Protein AF-A0A968NKL2-F1 (afdb_monomer)

Radius of gyration: 30.5 Å; Cα contacts (8 Å, |Δi|>4): 73; chains: 1; bounding box: 59×76×51 Å

Nearest PDB structures (foldseek):
  5l0f-assembly2_B  TM=5.232E-01  e=2.889E+00  Homo sapiens
  2e2a-assembly1_C  TM=3.401E-01  e=3.614E+00  Lactococcus lactis

Sequence (135 aa):
METRDNFELGVKPSNSFVQKLHFLGVTGIFMTAVTLTGFIAYGQGMANANHNQQQLACNKLNSGGMKAEDIASLGLVPGVKDILTELQKVQIQLAKEKLKYTDVHPVIVKLKSEEAALKSLLRERFKGICQVFNA

Structure (mmCIF, N/CA/C/O backbone):
data_AF-A0A968NKL2-F1
#
_entry.id   AF-A0A968NKL2-F1
#
loop_
_atom_site.group_PDB
_atom_site.id
_atom_site.type_symbol
_atom_site.label_atom_id
_atom_site.label_alt_id
_atom_site.label_comp_id
_atom_site.label_asym_id
_atom_site.label_entity_id
_atom_site.label_seq_id
_atom_site.pdbx_PDB_ins_code
_atom_site.Cartn_x
_atom_site.Cartn_y
_atom_site.Cartn_z
_atom_site.occupancy
_atom_site.B_iso_or_equiv
_atom_site.auth_seq_id
_atom_site.auth_comp_id
_atom_site.auth_asym_id
_atom_site.auth_atom_id
_atom_site.pdbx_PDB_model_num
ATOM 1 N N . MET A 1 1 ? 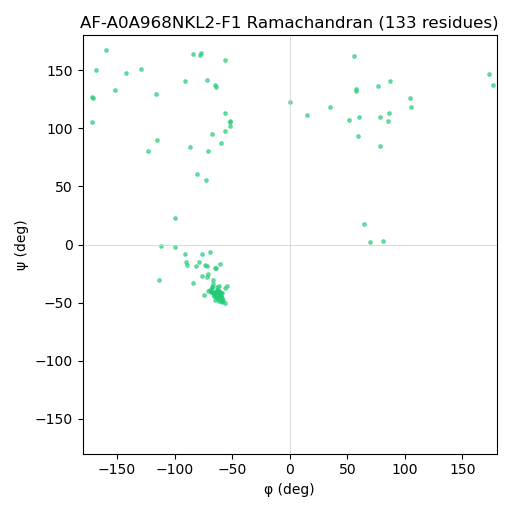38.773 61.136 29.538 1.00 36.66 1 MET A N 1
ATOM 2 C CA . MET A 1 1 ? 38.000 60.531 28.434 1.00 36.66 1 MET A CA 1
ATOM 3 C C . MET A 1 1 ? 36.568 60.374 28.936 1.00 36.66 1 MET A C 1
ATOM 5 O O . MET A 1 1 ? 36.273 59.366 29.556 1.00 36.66 1 MET A O 1
ATOM 9 N N . GLU A 1 2 ? 35.789 61.452 29.083 1.00 37.78 2 GLU A N 1
ATOM 10 C CA . GLU A 1 2 ? 35.134 62.305 28.052 1.00 37.78 2 GLU A CA 1
ATOM 11 C C . GLU A 1 2 ? 33.852 61.631 27.495 1.00 37.78 2 GLU A C 1
ATOM 13 O O . GLU A 1 2 ? 33.959 60.664 26.751 1.00 37.78 2 GLU A O 1
ATOM 18 N N . THR A 1 3 ? 32.721 61.817 28.209 1.00 38.81 3 THR A N 1
ATOM 19 C CA . THR A 1 3 ? 31.446 62.535 27.855 1.00 38.81 3 THR A CA 1
ATOM 20 C C . THR A 1 3 ? 30.479 61.747 26.946 1.00 38.81 3 THR A C 1
ATOM 22 O O . THR A 1 3 ? 30.869 61.370 25.851 1.00 38.81 3 THR A O 1
ATOM 25 N N . ARG A 1 4 ? 29.313 61.266 27.442 1.00 37.31 4 ARG A N 1
ATOM 26 C CA . ARG A 1 4 ? 27.936 61.870 27.465 1.00 37.31 4 ARG A CA 1
ATOM 27 C C . ARG A 1 4 ? 27.407 62.225 26.044 1.00 37.31 4 ARG A C 1
ATOM 29 O O . ARG A 1 4 ? 28.178 62.760 25.268 1.00 37.31 4 ARG A O 1
ATOM 36 N N . ASP A 1 5 ? 26.189 61.898 25.574 1.00 44.84 5 ASP A N 1
ATOM 37 C CA . ASP A 1 5 ? 24.850 62.356 26.015 1.00 44.84 5 ASP A CA 1
ATOM 38 C C . ASP A 1 5 ? 23.706 61.847 25.066 1.00 44.84 5 ASP A C 1
ATOM 40 O O . ASP A 1 5 ? 23.928 61.803 23.860 1.00 44.84 5 ASP A O 1
ATOM 44 N N . ASN A 1 6 ? 22.506 61.568 25.634 1.00 44.06 6 ASN A N 1
ATOM 45 C CA . ASN A 1 6 ? 21.092 61.912 25.241 1.00 44.06 6 ASN A CA 1
ATOM 46 C C . ASN A 1 6 ? 20.523 61.524 23.830 1.00 44.06 6 ASN A C 1
ATOM 48 O O . ASN A 1 6 ? 21.285 61.242 22.923 1.00 44.06 6 ASN A O 1
ATOM 52 N N . PHE A 1 7 ? 19.220 61.457 23.471 1.00 36.47 7 PHE A N 1
ATOM 53 C CA . PHE A 1 7 ? 17.883 61.920 23.935 1.00 36.47 7 PHE A CA 1
ATOM 54 C C . PHE A 1 7 ? 16.817 61.221 23.020 1.00 36.47 7 PHE A C 1
ATOM 56 O O . PHE A 1 7 ? 17.067 61.083 21.828 1.00 36.47 7 PHE A O 1
ATOM 63 N N . GLU A 1 8 ? 15.787 60.510 23.493 1.00 39.66 8 GLU A N 1
ATOM 64 C CA . GLU A 1 8 ? 14.374 60.902 23.738 1.00 39.66 8 GLU A CA 1
ATOM 65 C C . GLU A 1 8 ? 13.477 61.468 22.589 1.00 39.66 8 GLU A C 1
ATOM 67 O O . GLU A 1 8 ? 13.828 62.416 21.898 1.00 39.66 8 GLU A O 1
ATOM 72 N N . LEU A 1 9 ? 12.246 60.907 22.537 1.00 32.47 9 LEU A N 1
ATOM 73 C CA . LEU A 1 9 ? 10.924 61.478 22.161 1.00 32.47 9 LEU A CA 1
ATOM 74 C C . LEU A 1 9 ? 10.430 61.550 20.687 1.00 32.47 9 LEU A C 1
ATOM 76 O O . LEU A 1 9 ? 10.733 62.470 19.945 1.00 32.47 9 LEU A O 1
ATOM 80 N N . GLY A 1 10 ? 9.468 60.667 20.363 1.00 37.59 10 GLY A N 1
ATOM 81 C CA . GLY A 1 10 ? 8.044 61.042 20.214 1.00 37.59 10 GLY A CA 1
ATOM 82 C C . GLY A 1 10 ? 7.468 61.564 18.874 1.00 37.59 10 GLY A C 1
ATOM 83 O O . GLY A 1 10 ? 7.989 62.480 18.259 1.00 37.59 10 GLY A O 1
ATOM 84 N N . VAL A 1 11 ? 6.233 61.095 18.597 1.00 36.38 11 VAL A N 1
ATOM 85 C CA . VAL A 1 11 ? 5.091 61.772 17.916 1.00 36.38 11 VAL A CA 1
ATOM 86 C C . VAL A 1 11 ? 4.740 61.378 16.456 1.00 36.38 11 VAL A C 1
ATOM 88 O O . VAL A 1 11 ? 5.478 61.597 15.505 1.00 36.38 11 VAL A O 1
ATOM 91 N N . LYS A 1 12 ? 3.507 60.854 16.307 1.00 46.94 12 LYS A N 1
ATOM 92 C CA . LYS A 1 12 ? 2.674 60.653 15.093 1.00 46.94 12 LYS A CA 1
ATOM 93 C C . LYS A 1 12 ? 1.798 61.912 14.907 1.00 46.94 12 LYS A C 1
ATOM 95 O O . LYS A 1 12 ? 1.297 62.373 15.934 1.00 46.94 12 LYS A O 1
ATOM 100 N N . PRO A 1 13 ? 1.541 62.464 13.695 1.00 44.41 13 PRO A N 1
ATOM 101 C CA . PRO A 1 13 ? 0.211 62.270 13.071 1.00 44.41 13 PRO A CA 1
ATOM 102 C C . PRO A 1 13 ? 0.102 62.469 11.528 1.00 44.41 13 PRO A C 1
ATOM 104 O O . PRO A 1 13 ? 0.946 63.066 10.879 1.00 44.41 13 PRO A O 1
ATOM 107 N N . SER A 1 14 ? -1.045 62.015 11.000 1.00 39.31 14 SER A N 1
ATOM 108 C CA . SER A 1 14 ? -1.904 62.623 9.958 1.00 39.31 14 SER A CA 1
ATOM 109 C C . SER A 1 14 ? -1.400 62.924 8.527 1.00 39.31 14 SER A C 1
ATOM 111 O O . SER A 1 14 ? -0.719 63.903 8.257 1.00 39.31 14 SER A O 1
ATOM 113 N N . ASN A 1 15 ? -1.937 62.127 7.597 1.00 53.50 15 ASN A N 1
ATOM 114 C CA . ASN A 1 15 ? -2.375 62.403 6.218 1.00 53.50 15 ASN A CA 1
ATOM 115 C C . ASN A 1 15 ? -2.235 63.835 5.648 1.00 53.50 15 ASN A C 1
ATOM 117 O O . ASN A 1 15 ? -2.932 64.744 6.086 1.00 53.50 15 ASN A O 1
ATOM 121 N N . SER A 1 16 ? -1.503 63.969 4.531 1.00 41.47 16 SER A N 1
ATOM 122 C CA . SER A 1 16 ? -1.947 64.664 3.303 1.00 41.47 16 SER A CA 1
ATOM 123 C C . SER A 1 16 ? -0.969 64.452 2.128 1.00 41.47 16 SER A C 1
ATOM 125 O O . SER A 1 16 ? 0.239 64.614 2.234 1.00 41.47 16 SER A O 1
ATOM 127 N N . PHE A 1 17 ? -1.541 63.975 1.024 1.00 47.03 17 PHE A N 1
ATOM 128 C CA . PHE A 1 17 ? -1.309 64.354 -0.371 1.00 47.03 17 PHE A CA 1
ATOM 129 C C . PHE A 1 17 ? -0.045 65.177 -0.739 1.00 47.03 17 PHE A C 1
ATOM 131 O O . PHE A 1 17 ? 0.026 66.373 -0.493 1.00 47.03 17 PHE A O 1
ATOM 138 N N . VAL A 1 18 ? 0.860 64.503 -1.465 1.00 46.38 18 VAL A N 1
ATOM 139 C CA . VAL A 1 18 ? 1.722 64.983 -2.571 1.00 46.38 18 VAL A CA 1
ATOM 140 C C . VAL A 1 18 ? 2.551 66.252 -2.333 1.00 46.38 18 VAL A C 1
ATOM 142 O O . VAL A 1 18 ? 2.060 67.348 -2.557 1.00 46.38 18 VAL A O 1
ATOM 145 N N . GLN A 1 19 ? 3.872 66.105 -2.169 1.00 42.16 19 GLN A N 1
ATOM 146 C CA . GLN A 1 19 ? 4.822 66.773 -3.070 1.00 42.16 19 GLN A CA 1
ATOM 147 C C . GLN A 1 19 ? 6.259 66.272 -2.914 1.00 42.16 19 GLN A C 1
ATOM 149 O O . GLN A 1 19 ? 6.692 65.791 -1.877 1.00 42.16 19 GLN A O 1
ATOM 154 N N . LYS A 1 20 ? 6.953 66.364 -4.044 1.00 43.19 20 LYS A N 1
ATOM 155 C CA . LYS A 1 20 ? 8.315 65.944 -4.340 1.00 43.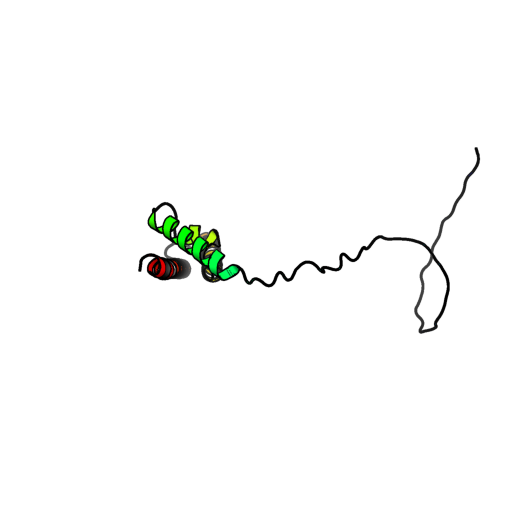19 20 LYS A CA 1
ATOM 156 C C . LYS A 1 20 ? 9.394 66.539 -3.419 1.00 43.19 20 LYS A C 1
ATOM 158 O O . LYS A 1 20 ? 9.306 67.690 -3.019 1.00 43.19 20 LYS A O 1
ATOM 163 N N . LEU A 1 21 ? 10.508 65.799 -3.435 1.00 42.69 21 LEU A N 1
ATOM 164 C CA . LEU A 1 21 ? 11.913 66.226 -3.515 1.00 42.69 21 LEU A CA 1
ATOM 165 C C . LEU A 1 21 ? 12.773 66.168 -2.235 1.00 42.69 21 LEU A C 1
ATOM 167 O O . LEU A 1 21 ? 12.527 66.855 -1.258 1.00 42.69 21 LEU A O 1
ATOM 171 N N . HIS A 1 22 ? 13.898 65.469 -2.428 1.00 42.16 22 HIS A N 1
ATOM 172 C CA . HIS A 1 22 ? 15.260 65.757 -1.965 1.00 42.16 22 HIS A CA 1
ATOM 173 C C . HIS A 1 22 ? 15.690 65.511 -0.504 1.00 42.16 22 HIS A C 1
ATOM 175 O O . HIS A 1 22 ? 15.092 65.976 0.452 1.00 42.16 22 HIS A O 1
ATOM 181 N N . PHE A 1 23 ? 16.894 64.924 -0.442 1.00 36.00 23 PHE A N 1
ATOM 182 C CA . PHE A 1 23 ? 17.906 64.935 0.622 1.00 36.00 23 PHE A CA 1
ATOM 183 C C . PHE A 1 23 ? 17.823 63.912 1.779 1.00 36.00 23 PHE A C 1
ATOM 185 O O . PHE A 1 23 ? 16.947 63.954 2.629 1.00 36.00 23 PHE A O 1
ATOM 192 N N . LEU A 1 24 ? 18.833 63.024 1.765 1.00 50.28 24 LEU A N 1
ATOM 193 C CA . LEU A 1 24 ? 19.624 62.444 2.867 1.00 50.28 24 LEU A CA 1
ATOM 194 C C . LEU A 1 24 ? 18.950 62.154 4.223 1.00 50.28 24 LEU A C 1
ATOM 196 O O . LEU A 1 24 ? 18.637 63.059 4.985 1.00 50.28 24 LEU A O 1
ATOM 200 N N . GLY A 1 25 ? 18.936 60.872 4.605 1.00 39.97 25 GLY A N 1
ATOM 201 C CA . GLY A 1 25 ? 18.685 60.443 5.983 1.00 39.97 25 GLY A CA 1
ATOM 202 C C . GLY A 1 25 ? 18.926 58.948 6.184 1.00 39.97 25 GLY A C 1
ATOM 203 O O . GLY A 1 25 ? 18.148 58.115 5.738 1.00 39.97 25 GLY A O 1
ATOM 204 N N . VAL A 1 26 ? 20.036 58.624 6.840 1.00 53.22 26 VAL A N 1
ATOM 205 C CA . VAL A 1 26 ? 20.448 57.288 7.290 1.00 53.22 26 VAL A CA 1
ATOM 206 C C . VAL A 1 26 ? 19.459 56.742 8.331 1.00 53.22 26 VAL A C 1
ATOM 208 O O . VAL A 1 26 ? 19.109 57.466 9.254 1.00 53.22 26 VAL A O 1
ATOM 211 N N . THR A 1 27 ? 19.047 55.474 8.231 1.00 43.56 27 THR A N 1
ATOM 212 C CA . THR A 1 27 ? 19.044 54.462 9.319 1.00 43.56 27 THR A CA 1
ATOM 213 C C . THR A 1 27 ? 18.408 53.160 8.824 1.00 43.56 27 THR A C 1
ATOM 215 O O . THR A 1 27 ? 17.459 53.154 8.047 1.00 43.56 27 THR A O 1
ATOM 218 N N . GLY A 1 28 ? 19.042 52.044 9.182 1.00 47.81 28 GLY A N 1
ATOM 219 C CA . GLY A 1 28 ? 18.886 50.768 8.500 1.00 47.81 28 GLY A CA 1
ATOM 220 C C . GLY A 1 28 ? 17.608 49.987 8.793 1.00 47.81 28 GLY A C 1
ATOM 221 O O . GLY A 1 28 ? 16.919 50.203 9.778 1.00 47.81 28 GLY A O 1
ATOM 222 N N . ILE A 1 29 ? 17.365 49.006 7.930 1.00 49.94 29 ILE A N 1
ATOM 223 C CA . ILE A 1 29 ? 17.410 47.579 8.255 1.00 49.94 29 ILE A CA 1
ATOM 224 C C . ILE A 1 29 ? 17.773 46.872 6.946 1.00 49.94 29 ILE A C 1
ATOM 226 O O . ILE A 1 29 ? 17.235 47.169 5.881 1.00 49.94 29 ILE A O 1
ATOM 230 N N . PHE A 1 30 ? 18.739 45.966 7.043 1.00 49.88 30 PHE A N 1
ATOM 231 C CA . PHE A 1 30 ? 19.071 44.972 6.034 1.00 49.88 30 PHE A CA 1
ATOM 232 C C . PHE A 1 30 ? 17.795 44.213 5.639 1.00 49.88 30 PHE A C 1
ATOM 234 O O . PHE A 1 30 ? 17.315 43.356 6.371 1.00 49.88 30 PHE A O 1
ATOM 241 N N . MET A 1 31 ? 17.260 44.502 4.463 1.00 50.00 31 MET A N 1
ATOM 242 C CA . MET A 1 31 ? 16.537 43.509 3.685 1.00 50.00 31 MET A CA 1
ATOM 243 C C . MET A 1 31 ? 17.246 43.465 2.348 1.00 50.00 31 MET A C 1
ATOM 245 O O . MET A 1 31 ? 16.845 44.096 1.372 1.00 50.00 31 MET A O 1
ATOM 249 N N . THR A 1 32 ? 18.363 42.737 2.329 1.00 50.41 32 THR A N 1
ATOM 250 C CA . THR A 1 32 ? 18.823 42.119 1.096 1.00 50.41 32 THR A CA 1
ATOM 251 C C . THR A 1 32 ? 17.627 41.359 0.558 1.00 50.41 32 THR A C 1
ATOM 253 O O . THR A 1 32 ? 17.273 40.295 1.069 1.00 50.41 32 THR A O 1
ATOM 256 N N . ALA A 1 33 ? 16.971 41.932 -0.446 1.00 48.12 33 ALA A N 1
ATOM 257 C CA . ALA A 1 33 ? 16.188 41.145 -1.359 1.00 48.12 33 ALA A CA 1
ATOM 258 C C . ALA A 1 33 ? 17.178 40.122 -1.914 1.00 48.12 33 ALA A C 1
ATOM 260 O O . ALA A 1 33 ? 17.975 40.427 -2.803 1.00 48.12 33 ALA A O 1
ATOM 261 N N . VAL A 1 34 ? 17.171 38.917 -1.341 1.00 52.72 34 VAL A N 1
ATOM 262 C CA . VAL A 1 34 ? 17.544 37.727 -2.086 1.00 52.72 34 VAL A CA 1
ATOM 263 C C . VAL A 1 34 ? 16.520 37.717 -3.205 1.00 52.72 34 VAL A C 1
ATOM 265 O O . VAL A 1 34 ? 15.403 37.227 -3.057 1.00 52.72 34 VAL A O 1
ATOM 268 N N . THR A 1 35 ? 16.857 38.413 -4.289 1.00 49.50 35 THR A N 1
ATOM 269 C CA . THR A 1 35 ? 16.173 38.231 -5.549 1.00 49.50 35 THR A CA 1
ATOM 270 C C . THR A 1 35 ? 16.329 36.750 -5.799 1.00 49.50 35 THR A C 1
ATOM 272 O O . THR A 1 35 ? 17.436 36.216 -5.870 1.00 49.50 35 THR A O 1
ATOM 275 N N . LEU A 1 36 ? 15.201 36.055 -5.762 1.00 54.00 36 LEU A N 1
ATOM 276 C CA . LEU A 1 36 ? 15.135 34.629 -5.993 1.00 54.00 36 LEU A CA 1
ATOM 277 C C . LEU A 1 36 ? 15.366 34.383 -7.494 1.00 54.00 36 LEU A C 1
ATOM 279 O O . LEU A 1 36 ? 14.550 33.776 -8.172 1.00 54.00 36 LEU A O 1
ATOM 283 N N . THR A 1 37 ? 16.473 34.872 -8.050 1.00 55.00 37 THR A N 1
ATOM 284 C CA . THR A 1 37 ? 17.046 34.403 -9.311 1.00 55.00 37 THR A CA 1
ATOM 285 C C . THR A 1 37 ? 17.825 33.128 -9.010 1.00 55.00 37 THR A C 1
ATOM 287 O O . THR A 1 37 ? 19.036 33.029 -9.172 1.00 55.00 37 THR A O 1
ATOM 290 N N . GLY A 1 38 ? 17.086 32.137 -8.517 1.00 49.69 38 GLY A N 1
ATOM 291 C CA . GLY A 1 38 ? 17.558 30.796 -8.231 1.00 49.69 38 GLY A CA 1
ATOM 292 C C . GLY A 1 38 ? 16.845 29.799 -9.133 1.00 49.69 38 GLY A C 1
ATOM 293 O O . GLY A 1 38 ? 15.806 29.271 -8.763 1.00 49.69 38 GLY A O 1
ATOM 294 N N . PHE A 1 39 ? 17.449 29.555 -10.296 1.00 51.25 39 PHE A N 1
ATOM 295 C CA . PHE A 1 39 ? 17.378 28.320 -11.083 1.00 51.25 39 PHE A CA 1
ATOM 296 C C . PHE A 1 39 ? 15.998 27.840 -11.557 1.00 51.25 39 PHE A C 1
ATOM 298 O O . PHE A 1 39 ? 15.385 26.962 -10.958 1.00 51.25 39 PHE A O 1
ATOM 305 N N . ILE A 1 40 ? 15.614 28.238 -12.773 1.00 56.12 40 ILE A N 1
ATOM 306 C CA . ILE A 1 40 ? 14.929 27.282 -13.652 1.00 56.12 40 ILE A CA 1
ATOM 307 C C . ILE A 1 40 ? 16.034 26.522 -14.386 1.00 56.12 40 ILE A C 1
ATOM 309 O O . ILE A 1 40 ? 16.450 26.890 -15.483 1.00 56.12 40 ILE A O 1
ATOM 313 N N . ALA A 1 41 ? 16.571 25.486 -13.743 1.00 49.19 41 ALA A N 1
ATOM 314 C CA . ALA A 1 41 ? 17.280 24.446 -14.471 1.00 49.19 41 ALA A CA 1
ATOM 315 C C . ALA A 1 41 ? 16.220 23.729 -15.314 1.00 49.19 41 ALA A C 1
ATOM 317 O O . ALA A 1 41 ? 15.476 22.884 -14.817 1.00 49.19 41 ALA A O 1
ATOM 318 N N . TYR A 1 42 ? 16.092 24.152 -16.570 1.00 54.47 42 TYR A N 1
ATOM 319 C CA . TYR A 1 42 ? 15.269 23.504 -17.580 1.00 54.47 42 TYR A CA 1
ATOM 320 C C . TYR A 1 42 ? 15.650 22.019 -17.622 1.00 54.47 42 TYR A C 1
ATOM 322 O O . TYR A 1 42 ? 16.740 21.642 -18.047 1.00 54.47 42 TYR A O 1
ATOM 330 N N . GLY A 1 43 ? 14.768 21.181 -17.076 1.00 47.88 43 GLY A N 1
ATOM 331 C CA . GLY A 1 43 ? 14.992 19.757 -16.872 1.00 47.88 43 GLY A CA 1
ATOM 332 C C . GLY A 1 43 ? 14.992 18.986 -18.185 1.00 47.88 43 GLY A C 1
ATOM 333 O O . GLY A 1 43 ? 14.006 18.344 -18.520 1.00 47.88 43 GLY A O 1
ATOM 334 N N . GLN A 1 44 ? 16.110 19.001 -18.906 1.00 48.84 44 GLN A N 1
ATOM 335 C CA . GLN A 1 44 ? 16.344 18.135 -20.069 1.00 48.84 44 GLN A CA 1
ATOM 336 C C . GLN A 1 44 ? 17.208 16.902 -19.737 1.00 48.84 44 GLN A C 1
ATOM 338 O O . GLN A 1 44 ? 17.781 16.283 -20.623 1.00 48.84 44 GLN A O 1
ATOM 343 N N . GLY A 1 45 ? 17.258 16.495 -18.461 1.00 41.09 45 GLY A N 1
ATOM 344 C CA . GLY A 1 45 ? 17.870 15.229 -18.013 1.00 41.09 45 GLY A CA 1
ATOM 345 C C . GLY A 1 45 ? 16.882 14.179 -17.474 1.00 41.09 45 GLY A C 1
ATOM 346 O O . GLY A 1 45 ? 17.287 13.085 -17.089 1.00 41.09 45 GLY A O 1
ATOM 347 N N . MET A 1 46 ? 15.582 14.490 -17.419 1.00 44.53 46 MET A N 1
ATOM 348 C CA . MET A 1 46 ? 14.606 13.719 -16.632 1.00 44.53 46 MET A CA 1
ATOM 349 C C . MET A 1 46 ? 14.134 12.413 -17.286 1.00 44.53 46 MET A C 1
ATOM 351 O O . MET A 1 46 ? 13.567 11.586 -16.585 1.00 44.53 46 MET A O 1
ATOM 355 N N . ALA A 1 47 ? 14.355 12.186 -18.586 1.00 47.66 47 ALA A N 1
ATOM 356 C CA . ALA A 1 47 ? 13.909 10.948 -19.239 1.00 47.66 47 ALA A CA 1
ATOM 357 C C . ALA A 1 47 ? 14.741 9.724 -18.800 1.00 47.66 47 ALA A C 1
ATOM 359 O O . ALA A 1 47 ? 14.189 8.667 -18.501 1.00 47.66 47 ALA A O 1
ATOM 360 N N . ASN A 1 48 ? 16.061 9.894 -18.659 1.00 49.50 48 ASN A N 1
ATOM 361 C CA . ASN A 1 48 ? 16.981 8.801 -18.318 1.00 49.50 48 ASN A CA 1
ATOM 362 C C . ASN A 1 48 ? 17.055 8.556 -16.803 1.00 49.50 48 ASN A C 1
ATOM 364 O O . ASN A 1 48 ? 17.180 7.413 -16.363 1.00 49.50 48 ASN A O 1
ATOM 368 N N . ALA A 1 49 ? 16.921 9.619 -15.997 1.00 54.38 49 ALA A N 1
ATOM 369 C CA . ALA A 1 49 ? 16.771 9.495 -14.548 1.00 54.38 49 ALA A CA 1
ATOM 370 C C . ALA A 1 49 ? 15.514 8.680 -14.201 1.00 54.38 49 ALA A C 1
ATOM 372 O O . ALA A 1 49 ? 15.589 7.768 -13.381 1.00 54.38 49 ALA A O 1
ATOM 373 N N . ASN A 1 50 ? 14.406 8.923 -14.914 1.00 68.25 50 ASN A N 1
ATOM 374 C CA . ASN A 1 50 ? 13.176 8.153 -14.751 1.00 68.25 50 ASN A CA 1
ATOM 375 C C . ASN A 1 50 ? 13.349 6.677 -15.113 1.00 68.25 50 ASN A C 1
ATOM 377 O O . ASN A 1 50 ? 12.859 5.820 -14.390 1.00 68.25 50 ASN A O 1
ATOM 381 N N . HIS A 1 51 ? 14.055 6.366 -16.203 1.00 73.81 51 HIS A N 1
ATOM 382 C CA . HIS A 1 51 ? 14.247 4.987 -16.661 1.00 73.81 51 HIS A CA 1
ATOM 383 C C . HIS A 1 51 ? 14.989 4.133 -15.620 1.00 73.81 51 HIS A C 1
ATOM 385 O O . HIS A 1 51 ? 14.515 3.066 -15.237 1.00 73.81 51 HIS A O 1
ATOM 391 N N . ASN A 1 52 ? 16.104 4.639 -15.080 1.00 79.44 52 ASN A N 1
ATOM 392 C CA . ASN A 1 52 ? 16.875 3.933 -14.051 1.00 79.44 52 ASN A CA 1
ATOM 393 C C . ASN A 1 52 ? 16.108 3.821 -12.721 1.00 79.44 52 ASN A C 1
ATOM 395 O O . ASN A 1 52 ? 16.192 2.800 -12.037 1.00 79.44 52 ASN A O 1
ATOM 399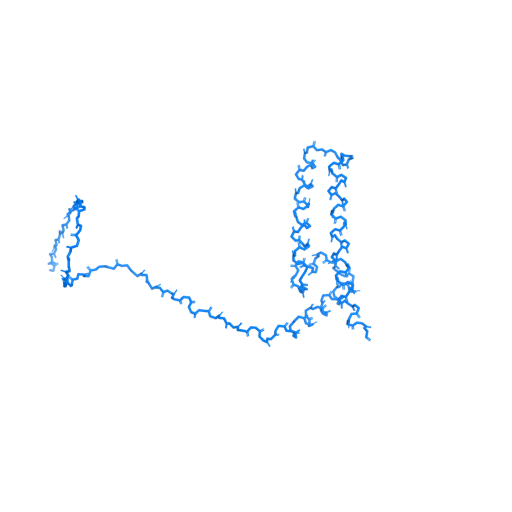 N N . GLN A 1 53 ? 15.338 4.850 -12.351 1.00 82.00 53 GLN A N 1
ATOM 400 C CA . GLN A 1 53 ? 14.500 4.833 -11.146 1.00 82.00 53 GLN A CA 1
ATOM 401 C C . GLN A 1 53 ? 13.330 3.847 -11.268 1.00 82.00 53 GLN A C 1
ATOM 403 O O . GLN A 1 53 ? 13.054 3.107 -10.322 1.00 82.00 53 GLN A O 1
ATOM 408 N N . GLN A 1 54 ? 12.692 3.780 -12.435 1.00 81.62 54 GLN A N 1
ATOM 409 C CA . GLN A 1 54 ? 11.626 2.825 -12.736 1.00 81.62 54 GLN A CA 1
ATOM 410 C C . GLN A 1 54 ? 12.155 1.387 -12.804 1.00 81.62 54 GLN A C 1
ATOM 412 O O . GLN A 1 54 ? 11.540 0.486 -12.236 1.00 81.62 54 GLN A O 1
ATOM 417 N N . GLN A 1 55 ? 13.336 1.170 -13.388 1.00 83.31 55 GLN A N 1
ATOM 418 C CA . GLN A 1 55 ? 13.998 -0.135 -13.373 1.00 83.31 55 GLN A CA 1
ATOM 419 C C . GLN A 1 55 ? 14.359 -0.565 -11.943 1.00 83.31 55 GLN A C 1
ATOM 421 O O . GLN A 1 55 ? 14.102 -1.702 -11.547 1.00 83.31 55 GLN A O 1
ATOM 426 N N . LEU A 1 56 ? 14.890 0.351 -11.124 1.00 85.50 56 LEU A N 1
ATOM 427 C CA . LEU A 1 56 ? 15.156 0.091 -9.709 1.00 85.50 56 LEU A CA 1
ATOM 428 C C . LEU A 1 56 ? 13.869 -0.256 -8.949 1.00 85.50 56 LEU A C 1
ATOM 430 O O . LEU A 1 56 ? 13.875 -1.171 -8.127 1.00 85.50 56 LEU A O 1
ATOM 434 N N . ALA A 1 57 ? 12.772 0.452 -9.222 1.00 84.56 57 ALA A N 1
ATOM 435 C CA . ALA A 1 57 ? 11.464 0.155 -8.651 1.00 84.56 57 ALA A CA 1
ATOM 436 C C . ALA A 1 57 ? 10.981 -1.254 -9.035 1.00 84.56 57 ALA A C 1
ATOM 438 O O . ALA A 1 57 ? 10.513 -1.995 -8.172 1.00 84.56 57 ALA A O 1
ATOM 439 N N . CYS A 1 58 ? 11.171 -1.665 -10.288 1.00 84.69 58 CYS A N 1
ATOM 440 C CA . CYS A 1 58 ? 10.833 -3.010 -10.750 1.00 84.69 58 CYS A CA 1
ATOM 441 C C . CYS A 1 58 ? 11.686 -4.099 -10.113 1.00 84.69 58 CYS A C 1
ATOM 443 O O . CYS A 1 58 ? 11.152 -5.101 -9.642 1.00 84.69 58 CYS A O 1
ATOM 445 N N . ASN A 1 59 ? 12.994 -3.877 -10.007 1.00 87.00 59 ASN A N 1
ATOM 446 C CA . ASN A 1 59 ? 13.894 -4.806 -9.331 1.00 87.00 59 ASN A CA 1
ATOM 447 C C . ASN A 1 59 ? 13.509 -4.977 -7.854 1.00 87.00 59 ASN A C 1
ATOM 449 O O . ASN A 1 59 ? 13.493 -6.095 -7.344 1.00 87.00 59 ASN A O 1
ATOM 453 N N . LYS A 1 60 ? 13.146 -3.879 -7.180 1.00 85.12 60 LYS A N 1
ATOM 454 C CA . LYS A 1 60 ? 12.684 -3.868 -5.783 1.00 85.12 60 LYS A CA 1
ATOM 455 C C . LYS A 1 60 ? 11.342 -4.573 -5.576 1.00 85.12 60 LYS A C 1
ATOM 457 O O . LYS A 1 60 ? 11.140 -5.178 -4.527 1.00 85.12 60 LYS A O 1
ATOM 462 N N . LEU A 1 61 ? 10.438 -4.493 -6.552 1.00 85.19 61 LEU A N 1
ATOM 463 C CA . LEU A 1 61 ? 9.157 -5.197 -6.509 1.00 85.19 61 LEU A CA 1
ATOM 464 C C . LEU A 1 61 ? 9.340 -6.698 -6.781 1.00 85.19 61 LEU A C 1
ATOM 466 O O . LEU A 1 61 ? 8.781 -7.529 -6.068 1.00 85.19 61 LEU A O 1
ATOM 470 N N . ASN A 1 62 ? 10.158 -7.048 -7.778 1.00 84.00 62 ASN A N 1
ATOM 471 C CA . ASN A 1 62 ? 10.413 -8.433 -8.184 1.00 84.00 62 ASN A CA 1
ATOM 472 C C . ASN A 1 62 ? 11.263 -9.208 -7.171 1.00 84.00 62 ASN A C 1
ATOM 474 O 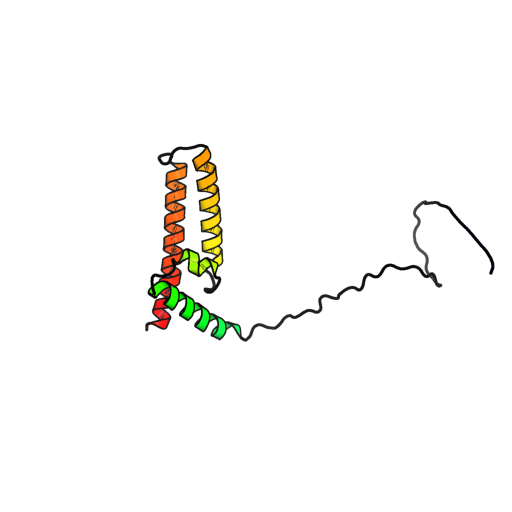O . ASN A 1 62 ? 11.110 -10.420 -7.057 1.00 84.00 62 ASN A O 1
ATOM 478 N N . SER A 1 63 ? 12.124 -8.532 -6.404 1.00 82.94 63 SER A N 1
ATOM 479 C CA . SER A 1 63 ? 12.877 -9.168 -5.317 1.00 82.94 63 SER A CA 1
ATOM 480 C C . SER A 1 63 ? 11.997 -9.589 -4.133 1.00 82.94 63 SER A 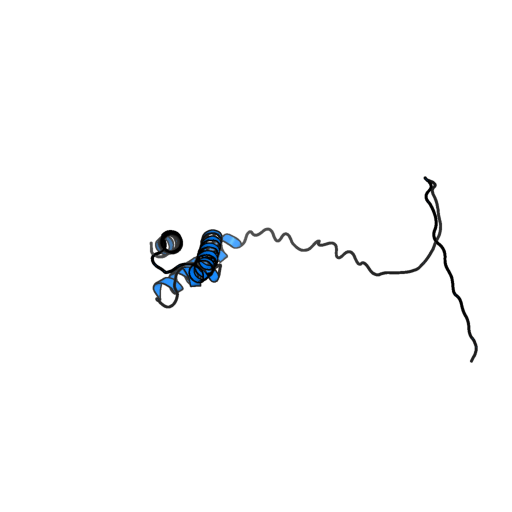C 1
ATOM 482 O O . SER A 1 63 ? 12.493 -10.216 -3.201 1.00 82.94 63 SER A O 1
ATOM 484 N N . GLY A 1 64 ? 10.705 -9.229 -4.137 1.00 77.31 64 GLY A N 1
ATOM 485 C CA . GLY A 1 64 ? 9.754 -9.540 -3.068 1.00 77.31 64 GLY A CA 1
ATOM 486 C C . GLY A 1 64 ? 10.008 -8.780 -1.761 1.00 77.31 64 GLY A C 1
ATOM 487 O O . GLY A 1 64 ? 9.286 -8.989 -0.790 1.00 77.31 64 GLY A O 1
ATOM 488 N N . GLY A 1 65 ? 11.014 -7.898 -1.724 1.00 75.75 65 GLY A N 1
ATOM 489 C CA . GLY A 1 65 ? 11.435 -7.190 -0.514 1.00 75.75 65 GLY A CA 1
ATOM 490 C C . GLY A 1 65 ? 10.589 -5.965 -0.159 1.00 75.75 65 GLY A C 1
ATOM 491 O O . GLY A 1 65 ? 10.644 -5.508 0.979 1.00 75.75 65 GLY A O 1
ATOM 492 N N . MET A 1 66 ? 9.815 -5.419 -1.102 1.00 82.62 66 MET A N 1
ATOM 493 C CA . MET A 1 66 ? 8.970 -4.239 -0.882 1.00 82.62 66 MET A CA 1
ATOM 494 C C . MET A 1 66 ? 7.637 -4.349 -1.619 1.00 82.62 66 MET A C 1
ATOM 496 O O . MET A 1 66 ? 7.560 -4.911 -2.714 1.00 82.62 66 MET A O 1
ATOM 500 N N . LYS A 1 67 ? 6.581 -3.775 -1.032 1.00 83.94 67 LYS A N 1
ATOM 501 C CA . LYS A 1 67 ? 5.271 -3.688 -1.683 1.00 83.94 67 LYS A CA 1
ATOM 502 C C . LYS A 1 67 ? 5.199 -2.472 -2.605 1.00 83.94 67 LYS A C 1
ATOM 504 O O . LYS A 1 67 ? 5.992 -1.537 -2.507 1.00 83.94 67 LYS A O 1
ATOM 509 N N . ALA A 1 68 ? 4.209 -2.471 -3.492 1.00 81.31 68 ALA A N 1
ATOM 510 C CA . ALA A 1 68 ? 3.969 -1.376 -4.427 1.00 81.31 68 ALA A CA 1
ATOM 511 C C . ALA A 1 68 ? 3.779 -0.024 -3.715 1.00 81.31 68 ALA A C 1
ATOM 513 O O . ALA A 1 68 ? 4.259 0.996 -4.201 1.00 81.31 68 ALA A O 1
ATOM 514 N N . GLU A 1 69 ? 3.120 -0.001 -2.554 1.00 80.56 69 GLU A N 1
ATOM 515 C CA . GLU A 1 69 ? 2.885 1.235 -1.801 1.00 80.56 69 GLU A CA 1
ATOM 516 C C . GLU A 1 69 ? 4.186 1.790 -1.200 1.00 80.56 69 GLU A C 1
ATOM 518 O O . GLU A 1 69 ? 4.429 2.996 -1.252 1.00 80.56 69 GLU A O 1
ATOM 523 N N . ASP A 1 70 ? 5.058 0.902 -0.712 1.00 83.44 70 ASP A N 1
ATOM 524 C CA . ASP A 1 70 ? 6.362 1.265 -0.149 1.00 83.44 70 ASP A CA 1
ATOM 525 C C . ASP A 1 70 ? 7.271 1.849 -1.234 1.00 83.44 70 ASP A C 1
ATOM 527 O O . ASP A 1 70 ? 7.889 2.896 -1.052 1.00 83.44 70 ASP A O 1
ATOM 531 N N . ILE A 1 71 ? 7.298 1.213 -2.410 1.00 82.56 71 ILE A N 1
ATOM 532 C CA . ILE A 1 71 ? 8.075 1.684 -3.561 1.00 82.56 71 ILE A CA 1
ATOM 533 C C . ILE A 1 71 ? 7.497 2.999 -4.100 1.00 82.56 71 ILE A C 1
ATOM 535 O O . ILE A 1 71 ? 8.256 3.891 -4.481 1.00 82.56 71 ILE A O 1
ATOM 539 N N . ALA A 1 72 ? 6.170 3.162 -4.094 1.00 81.88 72 ALA A N 1
ATOM 540 C CA . ALA A 1 72 ? 5.522 4.416 -4.476 1.00 81.88 72 ALA A CA 1
ATOM 541 C C . ALA A 1 72 ? 5.899 5.562 -3.529 1.00 81.88 72 ALA A C 1
ATOM 543 O O . ALA A 1 72 ? 6.124 6.683 -3.988 1.00 81.88 72 ALA A O 1
ATOM 544 N N . SER A 1 73 ? 6.048 5.280 -2.231 1.00 82.56 73 SER A N 1
ATOM 545 C CA . SER A 1 73 ? 6.510 6.2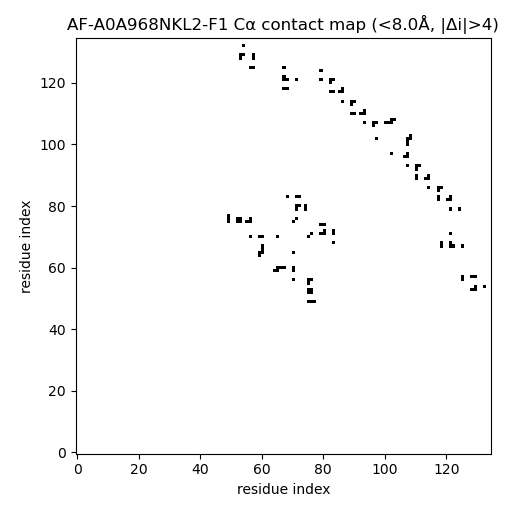61 -1.244 1.00 82.56 73 SER A CA 1
ATOM 546 C C . SER A 1 73 ? 7.952 6.719 -1.473 1.00 82.56 73 SER A C 1
ATOM 548 O O . SER A 1 73 ? 8.321 7.795 -1.006 1.00 82.56 73 SER A O 1
ATOM 550 N N . LEU A 1 74 ? 8.765 5.948 -2.204 1.00 82.50 74 LEU A N 1
ATOM 551 C CA . LEU A 1 74 ? 10.118 6.355 -2.592 1.00 82.50 74 LEU A CA 1
ATOM 552 C C . LEU A 1 74 ? 10.125 7.385 -3.734 1.00 82.50 74 LEU A C 1
ATOM 554 O O . LEU A 1 74 ? 11.188 7.895 -4.079 1.00 82.50 74 LEU A O 1
ATOM 558 N N . GLY A 1 75 ? 8.973 7.667 -4.356 1.00 80.25 75 GLY A N 1
ATOM 559 C CA . GLY A 1 75 ? 8.866 8.641 -5.446 1.00 80.25 75 GLY A CA 1
ATOM 560 C C . GLY A 1 75 ? 9.641 8.254 -6.711 1.00 80.25 75 GLY A C 1
ATOM 561 O O . GLY A 1 75 ? 9.899 9.110 -7.549 1.00 80.25 75 GLY A O 1
ATOM 562 N N . LEU A 1 76 ? 10.019 6.978 -6.850 1.00 77.31 76 LEU A N 1
ATOM 563 C CA . LEU A 1 76 ? 10.821 6.467 -7.972 1.00 77.31 76 LEU A CA 1
ATOM 564 C C . LEU A 1 76 ? 10.031 6.353 -9.278 1.00 77.31 76 LEU A C 1
ATOM 566 O O . LEU A 1 76 ? 10.619 6.219 -10.346 1.00 77.31 76 LEU A O 1
ATOM 570 N N . VAL A 1 77 ? 8.702 6.355 -9.186 1.00 77.25 77 VAL A N 1
ATOM 571 C CA . VAL A 1 77 ? 7.810 6.182 -10.326 1.00 77.25 77 VAL A CA 1
ATOM 572 C C . VAL A 1 77 ? 6.989 7.456 -10.535 1.00 77.25 77 VAL A C 1
ATOM 574 O O . VAL A 1 77 ? 6.358 7.943 -9.595 1.00 77.25 77 VAL A O 1
ATOM 577 N N . PRO A 1 78 ? 6.943 8.006 -11.755 1.00 71.94 78 PRO A N 1
ATOM 578 C CA . PRO A 1 78 ? 6.114 9.158 -12.058 1.00 71.94 78 PRO A CA 1
ATOM 579 C C . PRO A 1 78 ? 4.638 8.739 -12.087 1.00 71.94 78 PRO A C 1
ATOM 581 O O . PRO A 1 78 ? 4.288 7.659 -12.555 1.00 71.94 78 PRO A O 1
ATOM 584 N N . GLY A 1 79 ? 3.751 9.593 -11.573 1.00 73.88 79 GLY A N 1
ATOM 585 C CA . GLY A 1 79 ? 2.301 9.359 -11.619 1.00 73.88 79 GLY A CA 1
ATOM 586 C C . GLY A 1 79 ? 1.726 8.414 -10.552 1.00 73.88 79 GLY A C 1
ATOM 587 O O . GLY A 1 79 ? 0.522 8.177 -10.558 1.00 73.88 79 GLY A O 1
ATOM 588 N N . VAL A 1 80 ? 2.526 7.903 -9.603 1.00 86.00 80 VAL A N 1
ATOM 589 C CA . VAL A 1 80 ? 2.001 7.137 -8.439 1.00 86.00 80 VAL A CA 1
ATOM 590 C C . VAL A 1 80 ? 1.672 8.018 -7.233 1.00 86.00 80 VAL A C 1
ATOM 592 O O . VAL A 1 80 ? 0.972 7.576 -6.324 1.00 86.00 80 VAL A O 1
ATOM 595 N N . LYS A 1 81 ? 2.148 9.270 -7.220 1.00 83.75 81 LYS A N 1
ATOM 596 C CA . LYS A 1 81 ? 1.978 10.203 -6.095 1.00 83.75 81 LYS A CA 1
ATOM 597 C C . LYS A 1 81 ? 0.510 10.520 -5.811 1.00 83.75 81 LYS A C 1
ATOM 599 O O . LYS A 1 81 ? 0.121 10.571 -4.646 1.00 83.75 81 LYS A O 1
ATOM 604 N N . ASP A 1 82 ? -0.302 10.688 -6.850 1.00 86.06 82 ASP A N 1
ATOM 605 C CA . ASP A 1 82 ? -1.728 10.993 -6.691 1.00 86.06 82 ASP A CA 1
ATOM 606 C C . ASP A 1 82 ? -2.477 9.805 -6.078 1.00 86.06 82 ASP A C 1
ATOM 608 O O . ASP A 1 82 ? -3.261 9.974 -5.146 1.00 86.06 82 ASP A O 1
ATOM 612 N N . ILE A 1 83 ? -2.149 8.585 -6.518 1.00 89.69 83 ILE A N 1
ATOM 613 C CA . ILE A 1 83 ? -2.739 7.352 -5.984 1.00 89.69 83 ILE A CA 1
ATOM 614 C C . ILE A 1 83 ? -2.313 7.141 -4.524 1.00 89.69 83 ILE A C 1
ATOM 616 O O . ILE A 1 83 ? 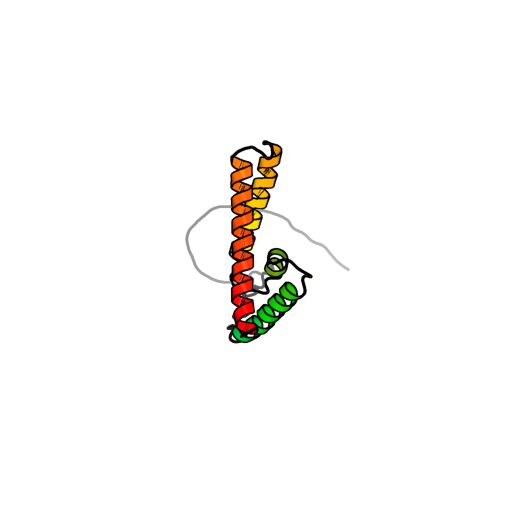-3.138 6.782 -3.688 1.00 89.69 83 ILE A O 1
ATOM 620 N N . LEU A 1 84 ? -1.045 7.414 -4.193 1.00 89.62 84 LEU A N 1
ATOM 621 C CA . LEU A 1 84 ? -0.545 7.337 -2.818 1.00 89.62 84 LEU A CA 1
ATOM 622 C C . LEU A 1 84 ? -1.217 8.374 -1.909 1.00 89.62 84 LEU A C 1
ATOM 624 O O . LEU A 1 84 ? -1.576 8.062 -0.776 1.00 89.62 84 LEU A O 1
ATOM 628 N N . THR A 1 85 ? -1.420 9.590 -2.416 1.00 90.69 85 THR A N 1
ATOM 629 C CA . THR A 1 85 ? -2.114 10.660 -1.687 1.00 90.69 85 THR A CA 1
ATOM 630 C C . THR A 1 85 ? -3.549 10.247 -1.373 1.00 90.69 85 THR A C 1
ATOM 632 O O . THR A 1 85 ? -4.014 10.422 -0.247 1.00 90.69 85 THR A O 1
ATOM 635 N N . GLU A 1 86 ? -4.249 9.660 -2.342 1.00 92.88 86 GLU A N 1
ATOM 636 C CA . GLU A 1 86 ? -5.615 9.186 -2.132 1.00 92.88 86 GLU A CA 1
ATOM 637 C C . GLU A 1 86 ? -5.666 7.993 -1.168 1.00 92.88 86 GLU A C 1
ATOM 639 O O . GLU A 1 86 ? -6.507 7.959 -0.270 1.00 92.88 86 GLU A O 1
ATOM 644 N N . LEU A 1 87 ? -4.704 7.069 -1.261 1.00 93.75 87 LEU A N 1
ATOM 645 C CA . LEU A 1 87 ? -4.586 5.943 -0.333 1.00 93.75 87 LEU A CA 1
ATOM 646 C C . LEU A 1 87 ? -4.401 6.424 1.114 1.00 93.75 87 LEU A C 1
ATOM 648 O O . LEU A 1 87 ? -5.073 5.931 2.019 1.00 93.75 87 LEU A O 1
ATOM 652 N N . GLN A 1 88 ? -3.542 7.424 1.331 1.00 93.38 88 GLN A N 1
ATOM 653 C CA . GLN A 1 88 ? -3.327 8.025 2.649 1.00 93.38 88 GLN A CA 1
ATOM 654 C C . GLN A 1 88 ? -4.600 8.683 3.195 1.00 93.38 88 GLN A C 1
ATOM 656 O O . GLN A 1 88 ? -4.921 8.510 4.372 1.00 93.38 88 GLN A O 1
ATOM 661 N N . LYS A 1 89 ? -5.373 9.389 2.358 1.00 96.12 89 LYS A N 1
ATOM 662 C CA . LYS A 1 89 ? -6.660 9.969 2.780 1.00 96.12 89 LYS A CA 1
ATOM 663 C C . LYS A 1 89 ? -7.647 8.895 3.223 1.00 96.12 89 LYS A C 1
ATOM 665 O O . LYS A 1 89 ? -8.239 9.037 4.293 1.00 96.12 89 LYS A O 1
ATOM 670 N N . VAL A 1 90 ? -7.806 7.826 2.439 1.00 96.44 90 VAL A N 1
ATOM 671 C CA . VAL A 1 90 ? -8.709 6.714 2.777 1.00 96.44 90 VAL A CA 1
ATOM 672 C C . VAL A 1 90 ? -8.274 6.045 4.081 1.00 96.44 90 VAL A C 1
ATOM 674 O O . VAL A 1 90 ? -9.112 5.787 4.941 1.00 96.44 90 VAL A O 1
ATOM 677 N N . GLN A 1 91 ? -6.971 5.842 4.294 1.00 95.81 91 GLN A N 1
ATOM 678 C CA . GLN A 1 91 ? -6.446 5.276 5.541 1.00 95.81 91 GLN A CA 1
ATOM 679 C C . GLN A 1 91 ? -6.712 6.170 6.760 1.00 95.81 91 GLN A C 1
ATOM 681 O O . GLN A 1 91 ? -7.128 5.665 7.804 1.00 95.81 91 GLN A O 1
ATOM 686 N N . ILE A 1 92 ? -6.541 7.490 6.629 1.00 97.50 92 ILE A N 1
ATOM 687 C CA . ILE A 1 92 ? -6.868 8.453 7.693 1.00 97.50 92 ILE A CA 1
ATOM 688 C C . ILE A 1 92 ? -8.369 8.420 8.008 1.00 97.50 92 ILE A C 1
ATOM 690 O O . ILE A 1 92 ? -8.757 8.395 9.178 1.00 97.50 92 ILE A O 1
ATOM 694 N N . GLN A 1 93 ? -9.225 8.392 6.983 1.00 96.38 93 GLN A N 1
ATOM 695 C CA . GLN A 1 93 ? -10.675 8.297 7.168 1.00 96.38 93 GLN A CA 1
ATOM 696 C C . GLN A 1 93 ? -11.070 6.983 7.841 1.00 96.38 93 GLN A C 1
ATOM 698 O O . GLN A 1 93 ? -11.857 6.986 8.783 1.00 96.38 93 GLN A O 1
ATOM 703 N N . LEU A 1 94 ? -10.482 5.868 7.416 1.00 96.31 94 LEU A N 1
ATOM 704 C CA . LEU A 1 94 ? -10.732 4.552 7.989 1.00 96.31 94 LEU A CA 1
ATOM 705 C C . LEU A 1 94 ? -10.311 4.512 9.462 1.00 96.31 94 LEU A C 1
ATOM 707 O O . LEU A 1 94 ? -11.086 4.050 10.297 1.00 96.31 94 LEU A O 1
ATOM 711 N N . ALA A 1 95 ? -9.142 5.061 9.806 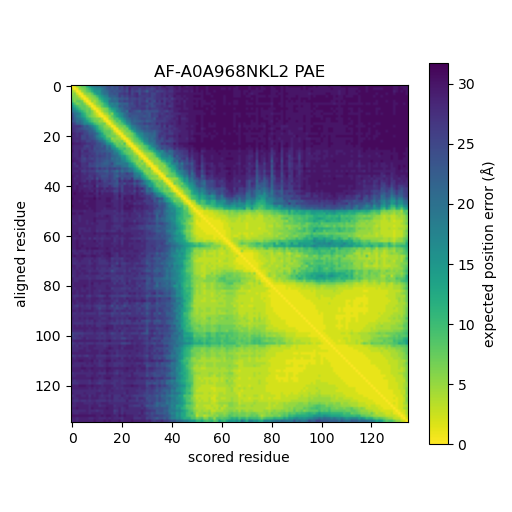1.00 96.19 95 ALA A N 1
ATOM 712 C CA . ALA A 1 95 ? -8.701 5.187 11.194 1.00 96.19 95 ALA A CA 1
ATOM 713 C C . ALA A 1 95 ? -9.682 6.025 12.028 1.00 96.19 95 ALA A C 1
ATOM 715 O O . ALA A 1 95 ? -10.069 5.607 13.116 1.00 96.19 95 ALA A O 1
ATOM 716 N N . LYS A 1 96 ? -10.141 7.164 11.496 1.00 97.56 96 LYS A N 1
ATOM 717 C CA . LYS A 1 96 ? -11.112 8.044 12.162 1.00 97.56 96 LYS A CA 1
ATOM 718 C C . LYS A 1 96 ? -12.461 7.363 12.386 1.00 97.56 96 LYS A C 1
ATOM 720 O O . LYS A 1 96 ? -13.035 7.485 13.465 1.00 97.56 96 LYS A O 1
ATOM 725 N N . GLU A 1 97 ? -12.983 6.668 11.382 1.00 97.12 97 GLU A N 1
ATOM 726 C CA . GLU A 1 97 ? -14.296 6.030 11.469 1.00 97.12 97 GLU A CA 1
ATOM 727 C C . GLU A 1 97 ? -14.262 4.749 12.313 1.00 97.12 97 GLU A C 1
ATOM 729 O O . GLU A 1 97 ? -15.245 4.444 12.985 1.00 97.12 97 GLU A O 1
ATOM 734 N N . LYS A 1 98 ? -13.119 4.054 12.397 1.00 96.56 98 LYS A N 1
ATOM 735 C CA . LYS A 1 98 ? -12.923 2.930 13.332 1.00 96.56 98 LYS A CA 1
ATOM 736 C C . LYS A 1 98 ? -12.993 3.326 14.805 1.00 96.56 98 LYS A C 1
ATOM 738 O O . LYS A 1 98 ? -13.241 2.469 15.644 1.00 96.56 98 LYS A O 1
ATOM 743 N N . LEU A 1 99 ? -12.802 4.606 15.131 1.00 97.06 99 LEU A N 1
ATOM 744 C CA . LEU A 1 99 ? -13.015 5.107 16.494 1.00 97.06 99 LEU A CA 1
ATOM 745 C C . LEU A 1 99 ? -14.503 5.171 16.866 1.00 97.06 99 LEU A C 1
ATOM 747 O O . LEU A 1 99 ? -14.830 5.263 18.045 1.00 97.06 99 LEU A O 1
ATOM 751 N N . LYS A 1 100 ? -15.400 5.160 15.874 1.00 96.38 100 LYS A N 1
ATOM 752 C CA . LYS A 1 100 ? -16.847 5.330 16.065 1.00 96.38 100 LYS A CA 1
ATOM 753 C C . LYS A 1 100 ? -17.644 4.077 15.726 1.00 96.38 100 LYS A C 1
ATOM 755 O O . LYS A 1 100 ? -18.715 3.862 16.283 1.00 96.38 100 LYS A O 1
ATOM 760 N N . TYR A 1 101 ? -17.146 3.286 14.784 1.00 96.94 101 TYR A N 1
ATOM 761 C CA . TYR A 1 101 ? -17.872 2.185 14.176 1.00 96.94 101 TYR A CA 1
ATOM 762 C C . TYR A 1 101 ? -17.062 0.893 14.204 1.00 96.94 101 TYR A C 1
ATOM 764 O O . TYR A 1 101 ? -15.834 0.895 14.144 1.00 96.94 101 TYR A O 1
ATOM 772 N N . THR A 1 102 ? -17.773 -0.231 14.242 1.00 94.31 102 THR A N 1
ATOM 773 C CA . THR A 1 102 ? -17.179 -1.566 14.156 1.00 94.31 102 THR A CA 1
ATOM 774 C C . THR A 1 102 ? -16.815 -1.922 12.713 1.00 94.31 102 THR A C 1
ATOM 776 O O . THR A 1 102 ? -17.315 -1.329 11.754 1.00 94.31 102 THR A O 1
ATOM 779 N N . ASP A 1 103 ? -15.963 -2.935 12.537 1.00 92.19 103 ASP A N 1
ATOM 780 C CA . ASP A 1 103 ? -15.454 -3.351 11.221 1.00 92.19 103 ASP A CA 1
ATOM 781 C C . ASP A 1 103 ? -16.530 -3.800 10.213 1.00 92.19 103 ASP A C 1
ATOM 783 O O . ASP A 1 103 ? -16.234 -3.860 9.019 1.00 92.19 103 ASP A O 1
ATOM 787 N N . VAL A 1 104 ? -17.749 -4.101 10.675 1.00 94.31 104 VAL A N 1
ATOM 788 C CA . VAL A 1 104 ? -18.897 -4.509 9.843 1.00 94.31 104 VAL A CA 1
ATOM 789 C C . VAL A 1 104 ? -19.763 -3.334 9.381 1.00 94.31 104 VAL A C 1
ATOM 791 O O . VAL A 1 104 ? -20.660 -3.518 8.561 1.00 94.31 104 VAL A O 1
ATOM 794 N N . HIS A 1 105 ? -19.522 -2.123 9.890 1.00 97.44 105 HIS A N 1
ATOM 795 C CA . HIS A 1 105 ? -20.318 -0.958 9.525 1.00 97.44 105 HIS A CA 1
ATOM 796 C C . HIS A 1 105 ? -20.143 -0.619 8.030 1.00 97.44 105 HIS A C 1
ATOM 798 O O . HIS A 1 105 ? -19.002 -0.595 7.552 1.00 97.44 105 HIS A O 1
ATOM 804 N N . PRO A 1 106 ? -21.218 -0.283 7.285 1.00 96.25 106 PRO A N 1
ATOM 805 C CA . PRO A 1 106 ? -21.149 -0.061 5.837 1.00 96.25 106 PRO A CA 1
ATOM 806 C C . PRO A 1 106 ? -20.098 0.969 5.406 1.00 96.25 106 PRO A C 1
ATOM 808 O O . PRO A 1 106 ? -19.438 0.791 4.385 1.00 96.25 106 PRO A O 1
ATOM 811 N N . VAL A 1 107 ? -19.888 2.019 6.209 1.00 96.50 107 VAL A N 1
ATOM 812 C CA . VAL A 1 107 ? -18.854 3.037 5.947 1.00 96.50 107 VAL A CA 1
ATOM 813 C C . VAL A 1 107 ? -17.446 2.438 6.012 1.00 96.50 107 VAL A C 1
ATOM 815 O O . VAL A 1 107 ? -16.631 2.709 5.136 1.00 96.50 107 VAL A O 1
ATOM 818 N N . ILE A 1 108 ? -17.159 1.580 6.998 1.00 97.19 108 ILE A N 1
ATOM 819 C CA . ILE A 1 108 ? -15.853 0.915 7.115 1.00 97.19 108 ILE A CA 1
ATOM 820 C C . ILE A 1 108 ? -15.640 -0.062 5.961 1.00 97.19 108 ILE A C 1
ATOM 822 O O . ILE A 1 108 ? -14.552 -0.106 5.389 1.00 97.19 108 ILE A O 1
ATOM 826 N N . VAL A 1 109 ? -16.676 -0.818 5.586 1.00 97.56 109 VAL A N 1
ATOM 827 C CA . VAL A 1 109 ? -16.621 -1.751 4.451 1.00 97.56 109 VAL A CA 1
ATOM 828 C C . VAL A 1 109 ? -16.336 -1.003 3.147 1.00 97.56 109 VAL A C 1
ATOM 830 O O . VAL A 1 109 ? -15.448 -1.407 2.395 1.00 97.56 109 VAL A O 1
ATOM 833 N N . LYS A 1 110 ? -17.016 0.126 2.913 1.00 97.50 110 LYS A N 1
ATOM 834 C CA . LYS A 1 110 ? -16.782 0.997 1.754 1.00 97.50 110 LYS A CA 1
ATOM 835 C C . LYS A 1 110 ? -15.342 1.515 1.715 1.00 97.50 110 LYS A C 1
ATOM 837 O O . LYS A 1 110 ? -14.672 1.348 0.702 1.00 97.50 110 LYS A O 1
ATOM 842 N N . LEU A 1 111 ? -14.840 2.053 2.829 1.00 97.31 111 LEU A N 1
ATOM 843 C CA . LEU A 1 111 ? -13.468 2.566 2.925 1.00 97.31 111 LEU A CA 1
ATOM 844 C C . LEU A 1 111 ? -12.412 1.468 2.720 1.00 97.31 111 LEU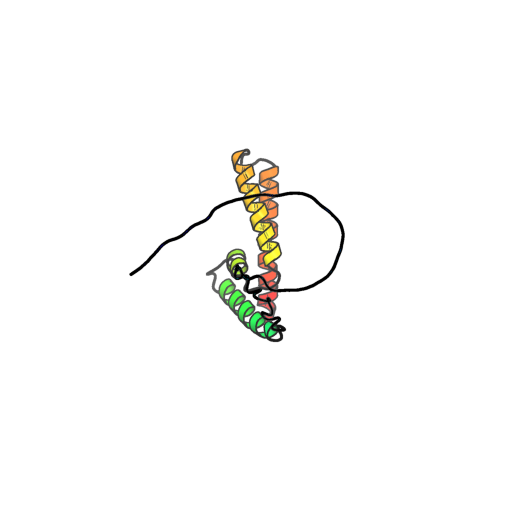 A C 1
ATOM 846 O O . LEU A 1 111 ? -11.419 1.696 2.038 1.00 97.31 111 LEU A O 1
ATOM 850 N N . LYS A 1 112 ? -12.630 0.254 3.243 1.00 96.69 112 LYS A N 1
ATOM 851 C CA . LYS A 1 112 ? -11.749 -0.899 2.976 1.00 96.69 112 LYS A CA 1
ATOM 852 C C . LYS A 1 112 ? -11.740 -1.287 1.499 1.00 96.69 112 LYS A C 1
ATOM 854 O O . LYS A 1 112 ? -10.687 -1.621 0.960 1.00 96.69 112 LYS A O 1
ATOM 859 N N . SER A 1 113 ? -12.902 -1.251 0.847 1.00 96.94 113 SER A N 1
ATOM 860 C CA . SER A 1 113 ? -13.007 -1.523 -0.589 1.00 96.94 113 SER A CA 1
ATOM 861 C C . SER A 1 113 ? -12.254 -0.477 -1.416 1.00 96.94 113 SER A C 1
ATOM 863 O O . SER A 1 113 ? -11.556 -0.836 -2.362 1.00 96.94 113 SER A O 1
ATOM 865 N N . GLU A 1 114 ? -12.364 0.803 -1.054 1.00 95.94 114 GLU A N 1
ATOM 866 C CA . GLU A 1 114 ? -11.628 1.899 -1.697 1.00 95.94 114 GLU A CA 1
ATOM 867 C C . GLU A 1 114 ? -10.114 1.755 -1.482 1.00 95.94 114 GLU A C 1
ATOM 869 O O . GLU A 1 114 ? -9.343 1.862 -2.436 1.00 95.94 114 GLU A O 1
ATOM 874 N N . GLU A 1 115 ? -9.678 1.412 -0.265 1.00 95.31 115 GLU A N 1
ATOM 875 C CA . GLU A 1 115 ? -8.268 1.144 0.029 1.00 95.31 115 GLU A CA 1
ATOM 876 C C . GLU A 1 115 ? -7.722 0.003 -0.847 1.00 95.31 115 GLU A C 1
ATOM 878 O O . GLU A 1 115 ? -6.644 0.118 -1.437 1.00 95.31 115 GLU A O 1
ATOM 883 N N . ALA A 1 116 ? -8.474 -1.095 -0.970 1.00 95.06 116 ALA A N 1
ATOM 884 C CA . ALA A 1 116 ? -8.092 -2.237 -1.796 1.00 95.06 116 ALA A CA 1
ATOM 885 C C . ALA A 1 116 ? -8.011 -1.875 -3.289 1.00 95.06 116 ALA A C 1
ATOM 887 O O . ALA A 1 116 ? -7.066 -2.287 -3.969 1.00 95.06 116 ALA A O 1
ATOM 888 N N . ALA A 1 117 ? -8.954 -1.073 -3.790 1.00 95.69 117 ALA A N 1
ATOM 889 C CA . ALA A 1 117 ? -8.950 -0.603 -5.172 1.00 95.69 117 ALA A CA 1
ATOM 890 C C . ALA A 1 117 ? -7.717 0.266 -5.471 1.00 95.69 117 ALA A C 1
ATOM 892 O O . ALA A 1 117 ? -7.023 0.032 -6.460 1.00 95.69 117 ALA A O 1
ATOM 893 N N . LEU A 1 118 ? -7.380 1.208 -4.586 1.00 93.88 118 LEU A N 1
ATOM 894 C CA . LEU A 1 118 ? -6.203 2.073 -4.738 1.00 93.88 118 LEU A CA 1
ATOM 895 C C . LEU A 1 118 ? -4.889 1.280 -4.704 1.00 93.88 118 LEU A C 1
ATOM 897 O O . LEU A 1 118 ? -3.998 1.517 -5.523 1.00 93.88 118 LEU A O 1
ATOM 901 N N . LYS A 1 119 ? -4.781 0.281 -3.820 1.00 92.75 119 LYS A N 1
ATOM 902 C CA . LYS A 1 119 ? -3.638 -0.650 -3.790 1.00 92.75 119 LYS A CA 1
ATOM 903 C C . LYS A 1 119 ? -3.526 -1.473 -5.076 1.00 92.75 119 LYS A C 1
ATOM 905 O O . LYS A 1 119 ? -2.423 -1.693 -5.580 1.00 92.75 119 LYS A O 1
ATOM 910 N N . SER A 1 120 ? -4.657 -1.907 -5.634 1.00 92.50 120 SER A N 1
ATOM 911 C CA . SER A 1 120 ? -4.687 -2.604 -6.924 1.00 92.50 120 SER A CA 1
ATOM 912 C C . SER A 1 120 ? -4.203 -1.703 -8.060 1.00 92.50 120 SER A C 1
ATOM 914 O O . SER A 1 120 ? -3.358 -2.124 -8.848 1.00 92.50 120 SER A O 1
ATOM 916 N N . LEU A 1 121 ? -4.664 -0.449 -8.102 1.00 91.31 121 LEU A N 1
ATOM 917 C CA . LEU A 1 121 ? -4.223 0.533 -9.095 1.00 91.31 121 LEU A CA 1
ATOM 918 C C . LEU A 1 121 ? -2.717 0.790 -9.005 1.00 91.31 121 LEU A C 1
ATOM 920 O O . LEU A 1 121 ? -2.040 0.792 -10.031 1.00 91.31 121 LEU A O 1
ATOM 924 N N . LEU A 1 122 ? -2.163 0.946 -7.796 1.00 89.38 122 LEU A N 1
ATOM 925 C CA . LEU A 1 122 ? -0.711 1.058 -7.614 1.00 89.38 122 LEU A CA 1
ATOM 926 C C . LEU A 1 122 ? 0.011 -0.150 -8.212 1.00 89.38 122 LEU A C 1
ATOM 928 O O . LEU A 1 122 ? 0.927 0.014 -9.015 1.00 89.38 122 LEU A O 1
ATOM 932 N N . ARG A 1 123 ? -0.430 -1.365 -7.878 1.00 89.06 123 ARG A N 1
ATOM 933 C CA . ARG A 1 123 ? 0.172 -2.600 -8.396 1.00 89.06 123 ARG A CA 1
ATOM 934 C C . ARG A 1 123 ? 0.122 -2.681 -9.919 1.00 89.06 123 ARG A C 1
ATOM 936 O O . ARG A 1 123 ? 1.103 -3.094 -10.530 1.00 89.06 123 ARG A O 1
ATOM 943 N N . GLU A 1 124 ? -0.990 -2.285 -10.526 1.00 88.75 124 GLU A N 1
ATOM 944 C CA . GLU A 1 124 ? -1.144 -2.257 -11.979 1.00 88.75 124 GLU A CA 1
ATOM 945 C C . GLU A 1 124 ? -0.176 -1.266 -12.633 1.00 88.75 124 GLU A C 1
ATOM 947 O O . GLU A 1 124 ? 0.470 -1.610 -13.623 1.00 88.75 124 GLU A O 1
ATOM 952 N N . ARG A 1 125 ? 0.012 -0.081 -12.035 1.00 86.81 125 ARG A N 1
ATOM 953 C CA . ARG A 1 125 ? 1.013 0.889 -12.506 1.00 86.81 125 ARG A CA 1
ATOM 954 C C . ARG A 1 125 ? 2.414 0.297 -12.497 1.00 86.81 125 ARG A C 1
ATOM 956 O O . ARG A 1 125 ? 3.101 0.372 -13.512 1.00 86.81 125 ARG A O 1
ATOM 963 N N . PHE A 1 126 ? 2.820 -0.341 -11.401 1.00 85.62 126 PHE A N 1
ATOM 964 C CA . PHE A 1 126 ? 4.125 -1.000 -11.358 1.00 85.62 126 PHE A CA 1
ATOM 965 C C . PHE A 1 126 ? 4.222 -2.156 -12.351 1.00 85.62 126 PHE A C 1
ATOM 967 O O . PHE A 1 126 ? 5.235 -2.275 -13.028 1.00 85.62 126 PHE A O 1
ATOM 974 N N . LYS A 1 127 ? 3.175 -2.974 -12.497 1.00 87.19 127 LYS A N 1
ATOM 975 C CA . LYS A 1 127 ? 3.161 -4.069 -13.473 1.00 87.19 127 LYS A CA 1
ATOM 976 C C . LYS A 1 127 ? 3.380 -3.551 -14.895 1.00 87.19 127 LYS A C 1
ATOM 978 O O . LYS A 1 127 ? 4.227 -4.096 -15.593 1.00 87.19 127 LYS A O 1
ATOM 983 N N . GLY A 1 128 ? 2.660 -2.504 -15.300 1.00 85.94 128 GLY A N 1
ATOM 984 C CA . GLY A 1 128 ? 2.811 -1.903 -16.626 1.00 85.94 128 GLY A CA 1
ATOM 985 C C . GLY A 1 128 ? 4.223 -1.369 -16.862 1.00 85.94 128 GLY A C 1
ATOM 986 O O . GLY A 1 128 ? 4.801 -1.604 -17.915 1.00 85.94 128 GLY A O 1
ATOM 987 N N . ILE A 1 129 ? 4.819 -0.734 -15.853 1.00 83.31 129 ILE A N 1
ATOM 988 C CA . ILE A 1 129 ? 6.200 -0.245 -15.922 1.00 83.31 129 ILE A CA 1
ATOM 989 C C . ILE A 1 129 ? 7.182 -1.414 -16.051 1.00 83.31 129 ILE A C 1
ATOM 991 O O . ILE A 1 129 ? 8.026 -1.405 -16.937 1.00 83.31 129 ILE A O 1
ATOM 995 N N . CYS A 1 130 ? 7.050 -2.461 -15.236 1.00 84.81 130 CYS A N 1
ATOM 996 C CA . CYS A 1 130 ? 7.979 -3.594 -15.257 1.00 84.81 130 CYS A CA 1
ATOM 997 C C . CYS A 1 130 ? 7.854 -4.472 -16.498 1.00 84.81 130 CYS A C 1
ATOM 999 O O . CYS A 1 130 ? 8.833 -5.096 -16.896 1.00 84.81 130 CYS A O 1
ATOM 1001 N N . GLN A 1 131 ? 6.687 -4.493 -17.140 1.00 84.75 131 GLN A N 1
ATOM 1002 C CA . GLN A 1 131 ? 6.526 -5.125 -18.447 1.00 84.75 131 GLN A CA 1
ATOM 1003 C C . GLN A 1 131 ? 7.399 -4.461 -19.516 1.00 84.75 131 GLN A C 1
ATOM 1005 O O . GLN A 1 131 ? 7.943 -5.173 -20.348 1.00 84.75 131 GLN A O 1
ATOM 1010 N N . VAL A 1 132 ? 7.591 -3.139 -19.462 1.00 82.38 132 VAL A N 1
ATOM 1011 C CA . VAL A 1 132 ? 8.443 -2.414 -20.421 1.00 82.38 132 VAL A CA 1
ATOM 1012 C C . VAL A 1 132 ? 9.923 -2.790 -20.277 1.00 82.38 132 VAL A C 1
ATOM 1014 O O . VAL A 1 132 ? 10.637 -2.793 -21.269 1.00 82.38 132 VAL A O 1
ATOM 1017 N N . PHE A 1 133 ? 10.387 -3.140 -19.072 1.00 77.31 133 PHE A N 1
ATOM 1018 C CA . PHE A 1 133 ? 11.791 -3.515 -18.824 1.00 77.31 133 PHE A CA 1
ATOM 1019 C C . PHE A 1 133 ? 12.090 -5.009 -19.002 1.00 77.31 133 PHE A C 1
ATOM 1021 O O . PHE A 1 133 ? 13.256 -5.384 -19.084 1.00 77.31 133 PHE A O 1
ATOM 1028 N N . ASN A 1 134 ? 11.057 -5.854 -19.003 1.00 66.75 134 ASN A N 1
ATOM 1029 C CA . ASN A 1 134 ? 11.179 -7.307 -19.156 1.00 66.75 134 ASN A CA 1
ATOM 1030 C C . ASN A 1 134 ? 10.872 -7.794 -20.588 1.00 66.75 134 ASN A C 1
ATOM 1032 O O . ASN A 1 134 ? 10.906 -9.003 -20.817 1.00 66.75 134 ASN A O 1
ATOM 1036 N N . ALA A 1 135 ? 10.501 -6.886 -21.498 1.00 56.56 135 ALA A N 1
ATOM 1037 C CA . ALA A 1 135 ? 10.241 -7.152 -22.915 1.00 56.56 135 ALA A CA 1
ATOM 1038 C C . ALA A 1 135 ? 11.527 -7.026 -23.742 1.00 56.56 135 ALA A C 1
ATOM 1040 O O . ALA A 1 135 ? 11.675 -7.826 -24.690 1.00 56.56 135 ALA A O 1
#

pLDDT: mean 72.42, std 21.6, range [32.47, 97.56]

Mean predicted aligned error: 16.9 Å

Foldseek 3Di:
DDDDDDDDDDDDDDDDDDDDDDDDDDDDDDDPPPVCPDDPPVPPPVPVQLLVLLVVLLVCVVVVPDALLRSVVVVSHPPLVVLNVVLVVLVVVLVVVVVPDDCPDPSNVVSVVSNVVSSVVSVVSSVVSNVVVVD

Solvent-accessible surface area (backbone atoms only — not comparable to full-atom values): 8746 Å² total; per-residue (Å²): 137,83,80,90,83,92,82,89,84,90,87,86,84,84,92,79,86,86,82,87,83,85,82,89,82,93,80,89,76,94,70,78,74,74,70,82,84,71,76,87,72,78,76,84,60,56,71,62,55,43,51,56,31,39,50,51,48,36,53,42,46,73,69,69,80,44,52,58,68,60,48,42,72,67,62,39,49,89,85,41,59,65,51,52,52,51,42,52,52,41,50,53,50,42,58,60,46,55,77,79,42,58,83,83,37,69,69,47,47,50,39,53,51,50,44,51,50,44,53,50,53,47,42,51,54,51,49,60,55,36,49,70,77,74,110

Secondary structure (DSSP, 8-state):
--------------------------------------------SHHHHHHHHHHHHHHHHHTSSS-HHHHHHTT-STT-HHHHHHHHHHHHHHHHHHTTS-TTSHHHHHHHHHHHHHHHHHHHHHHHHHHHHH-